Protein AF-A0A653BEW1-F1 (afdb_monomer_lite)

InterPro domains:
  IPR052632 MICOS complex subunit Mic19 [PTHR21588] (40-142)

Foldseek 3Di:
DDDDDPPDDDPPDDDDPDDDDDDDDDDDDDDPPPPPPDDDPVVVVVVVVVVVVVVVVVVVVVVVVVVVVVVVVVVVVVVVVVVVVVVVVVVCPPPPPCPPPFQPVLVVVLVVVCVVPVPCNVVCPVSVVVSVVRVVVVVVVVVVVVD

Organism: Callosobruchus maculatus (NCBI:txid64391)

Secondary structure (DSSP, 8-state):
------S------PPP------------PPP---------HHHHHHHHHHHHHHHHHHHHHHHHHHHHHHHHHHHHHHHHHHHHHHHHHHH---TTS--PPTTHHHHHHHHHHHHH-TT-GGGGHHHHHHHHHHHHHHHHHHHHTT-

Structure (mmCIF, N/CA/C/O backbone):
data_AF-A0A653BEW1-F1
#
_entry.id   AF-A0A653BEW1-F1
#
loop_
_atom_site.group_PDB
_atom_site.id
_atom_site.type_symbol
_atom_site.label_atom_id
_atom_site.label_alt_id
_atom_site.label_comp_id
_atom_site.label_asym_id
_atom_site.label_entity_id
_atom_site.label_seq_id
_atom_site.pdbx_PDB_ins_code
_atom_site.Cartn_x
_atom_site.Cartn_y
_atom_site.Cartn_z
_atom_site.occupancy
_atom_site.B_iso_or_equiv
_atom_site.auth_seq_id
_atom_site.auth_comp_id
_atom_site.auth_asym_id
_atom_site.auth_atom_id
_atom_site.pdbx_PDB_model_num
ATOM 1 N N . MET A 1 1 ? -21.196 6.918 -22.662 1.00 39.84 1 MET A N 1
ATOM 2 C CA . MET A 1 1 ? -21.031 7.969 -23.687 1.00 39.84 1 MET A CA 1
ATOM 3 C C . MET A 1 1 ? -19.608 7.897 -24.213 1.00 39.84 1 MET A C 1
ATOM 5 O O . MET A 1 1 ? -18.695 8.304 -23.511 1.00 39.84 1 MET A O 1
ATOM 9 N N . LEU A 1 2 ? -19.412 7.308 -25.396 1.00 44.72 2 LEU A N 1
ATOM 10 C CA . LEU A 1 2 ? -18.156 7.443 -26.135 1.00 44.72 2 LEU A CA 1
ATOM 11 C C . LEU A 1 2 ? -18.102 8.857 -26.726 1.00 44.72 2 LEU A C 1
ATOM 13 O O . LEU A 1 2 ? -19.115 9.326 -27.247 1.00 44.72 2 LEU A O 1
ATOM 17 N N . ASN A 1 3 ? -16.942 9.518 -26.703 1.00 43.06 3 ASN A N 1
ATOM 18 C CA . ASN A 1 3 ? -16.691 10.602 -27.647 1.00 43.06 3 ASN A CA 1
ATOM 19 C C . ASN A 1 3 ? -15.320 10.450 -28.310 1.00 43.06 3 ASN A C 1
ATOM 21 O O . ASN A 1 3 ? -14.263 10.484 -27.685 1.00 43.06 3 ASN A O 1
ATOM 25 N N . LEU A 1 4 ? -15.429 10.210 -29.609 1.00 49.62 4 LEU A N 1
ATOM 26 C CA . LEU A 1 4 ? -14.455 9.820 -30.604 1.00 49.62 4 LEU A CA 1
ATOM 27 C C . LEU A 1 4 ? -13.862 11.092 -31.224 1.00 49.62 4 LEU A C 1
ATOM 29 O O . LEU A 1 4 ? -14.416 11.615 -32.187 1.00 49.62 4 LEU A O 1
ATOM 33 N N . LYS A 1 5 ? -12.779 11.634 -30.655 1.00 53.28 5 LYS A N 1
ATOM 34 C CA . LYS A 1 5 ? -12.151 12.850 -31.213 1.00 53.28 5 LYS A CA 1
ATOM 35 C C . LYS A 1 5 ? -10.628 12.922 -31.156 1.00 53.28 5 LYS A C 1
ATOM 37 O O . LYS A 1 5 ? -10.074 13.988 -31.384 1.00 53.28 5 LYS A O 1
ATOM 42 N N . PHE A 1 6 ? -9.943 11.809 -30.910 1.00 44.16 6 PHE A N 1
ATOM 43 C CA . PHE A 1 6 ? -8.475 11.790 -30.883 1.00 44.16 6 PHE A CA 1
ATOM 44 C C . PHE A 1 6 ? -7.869 10.803 -31.884 1.00 44.16 6 PHE A C 1
ATOM 46 O O . PHE A 1 6 ? -6.867 10.150 -31.614 1.00 44.16 6 PHE A O 1
ATOM 53 N N . LEU A 1 7 ? -8.488 10.706 -33.062 1.00 48.41 7 LEU A N 1
ATOM 54 C CA . LEU A 1 7 ? -7.858 10.114 -34.235 1.00 48.41 7 LEU A CA 1
ATOM 55 C C . LEU A 1 7 ? -7.555 11.238 -35.235 1.00 48.41 7 LEU A C 1
ATOM 57 O O . LEU A 1 7 ? -8.455 12.001 -35.573 1.00 48.41 7 LEU A O 1
ATOM 61 N N . LEU A 1 8 ? -6.305 11.271 -35.713 1.00 46.50 8 LEU A N 1
ATOM 62 C CA . LEU A 1 8 ? -5.802 12.006 -36.885 1.00 46.50 8 LEU A CA 1
ATOM 63 C C . LEU A 1 8 ? -5.611 13.527 -36.768 1.00 46.50 8 LEU A C 1
ATOM 65 O O . LEU A 1 8 ? -6.387 14.262 -37.359 1.00 46.50 8 LEU A O 1
ATOM 69 N N . ILE A 1 9 ? -4.495 13.992 -36.185 1.00 47.25 9 ILE A N 1
ATOM 70 C CA . ILE A 1 9 ? -3.748 15.150 -36.731 1.00 47.25 9 ILE A CA 1
ATOM 71 C C . ILE A 1 9 ? -2.246 14.997 -36.421 1.00 47.25 9 ILE A C 1
ATOM 73 O O . ILE A 1 9 ? -1.756 15.507 -35.422 1.00 47.25 9 ILE A O 1
ATOM 77 N N . LEU A 1 10 ? -1.502 14.335 -37.307 1.00 41.53 10 LEU A N 1
ATOM 78 C CA . LEU A 1 10 ? -0.106 14.690 -37.601 1.00 41.53 10 LEU A CA 1
ATOM 79 C C . LEU A 1 10 ? 0.093 14.574 -39.116 1.00 41.53 10 LEU A C 1
ATOM 81 O O . LEU A 1 10 ? 0.848 13.745 -39.612 1.00 41.53 10 LEU A O 1
ATOM 85 N N . VAL A 1 11 ? -0.628 15.408 -39.869 1.00 44.38 11 VAL A N 1
ATOM 86 C CA . VAL A 1 11 ? -0.151 15.807 -41.194 1.00 44.38 11 VAL A CA 1
ATOM 87 C C . VAL A 1 11 ? 0.845 16.927 -40.932 1.00 44.38 11 VAL A C 1
ATOM 89 O O . VAL A 1 11 ? 0.461 18.038 -40.565 1.00 44.38 11 VAL A O 1
ATOM 92 N N . VAL A 1 12 ? 2.131 16.605 -41.047 1.00 44.44 12 VAL A N 1
ATOM 93 C CA . VAL A 1 12 ? 3.208 17.591 -41.094 1.00 44.44 12 VAL A CA 1
ATOM 94 C C . VAL A 1 12 ? 2.920 18.500 -42.289 1.00 44.44 12 VAL A C 1
ATOM 96 O O . VAL A 1 12 ? 3.075 18.103 -43.440 1.00 44.44 12 VAL A O 1
ATOM 99 N N . ARG A 1 13 ? 2.439 19.714 -42.012 1.00 42.72 13 ARG A N 1
ATOM 100 C CA . ARG A 1 13 ? 2.439 20.817 -42.973 1.00 42.72 13 ARG A CA 1
ATOM 101 C C . ARG A 1 13 ? 3.895 21.199 -43.213 1.00 42.72 13 ARG A C 1
ATOM 103 O O . ARG A 1 13 ? 4.517 21.792 -42.337 1.00 42.72 13 ARG A O 1
ATOM 110 N N . ASN A 1 14 ? 4.424 20.855 -44.380 1.00 39.44 14 ASN A N 1
ATOM 111 C CA . ASN A 1 14 ? 5.621 21.494 -44.911 1.00 39.44 14 ASN A CA 1
ATOM 112 C C . ASN A 1 14 ? 5.161 22.781 -45.623 1.00 39.44 14 ASN A C 1
ATOM 114 O O . ASN A 1 14 ? 4.208 22.702 -46.399 1.00 39.44 14 ASN A O 1
ATOM 118 N N . PRO A 1 15 ? 5.723 23.964 -45.331 1.00 41.44 15 PRO A N 1
ATOM 119 C CA . PRO A 1 15 ? 5.344 25.182 -46.033 1.00 41.44 15 PRO A CA 1
ATOM 120 C C . PRO A 1 15 ? 5.981 25.200 -47.428 1.00 41.44 15 PRO A C 1
ATOM 122 O O . PRO A 1 15 ? 7.204 25.160 -47.557 1.00 41.44 15 PRO A O 1
ATOM 125 N N . ASP A 1 16 ? 5.153 25.283 -48.467 1.00 40.22 16 ASP A N 1
ATOM 126 C CA . ASP A 1 16 ? 5.603 25.564 -49.831 1.00 40.22 16 ASP A CA 1
ATOM 127 C C . ASP A 1 16 ? 6.200 26.982 -49.917 1.00 40.22 16 ASP A C 1
ATOM 129 O O . ASP A 1 16 ? 5.573 27.933 -49.435 1.00 40.22 16 ASP A O 1
ATOM 133 N N . PRO A 1 17 ? 7.346 27.195 -50.586 1.00 39.16 17 PRO A N 1
ATOM 134 C CA . PRO A 1 17 ? 7.763 28.522 -50.999 1.00 39.16 17 PRO A CA 1
ATOM 135 C C . PRO A 1 17 ? 7.321 28.749 -52.451 1.00 39.16 17 PRO A C 1
ATOM 137 O O . PRO A 1 17 ? 8.073 28.489 -53.386 1.00 39.16 17 PRO A O 1
ATOM 140 N N . TYR A 1 18 ? 6.102 29.252 -52.661 1.00 31.92 18 TYR A N 1
ATOM 141 C CA . TYR A 1 18 ? 5.714 29.823 -53.955 1.00 31.92 18 TYR A CA 1
ATOM 142 C C . TYR A 1 18 ? 5.661 31.347 -53.836 1.00 31.92 18 TYR A C 1
ATOM 144 O O . TYR A 1 18 ? 4.691 31.914 -53.338 1.00 31.92 18 TYR A O 1
ATOM 152 N N . SER A 1 19 ? 6.733 32.009 -54.274 1.00 34.75 19 SER A N 1
ATOM 153 C CA . SER A 1 19 ? 6.734 33.447 -54.539 1.00 34.75 19 SER A CA 1
ATOM 154 C C . SER A 1 19 ? 6.550 33.650 -56.038 1.00 34.75 19 SER A C 1
ATOM 156 O O . SER A 1 19 ? 7.410 33.294 -56.841 1.00 34.75 19 SER A O 1
ATOM 158 N N . SER A 1 20 ? 5.397 34.192 -56.412 1.00 39.44 20 SER A N 1
ATOM 159 C CA . SER A 1 20 ? 5.062 34.611 -57.767 1.00 39.44 20 SER A CA 1
ATOM 160 C C . SER A 1 20 ? 5.652 35.991 -58.061 1.00 39.44 20 SER A C 1
ATOM 162 O O . SER A 1 20 ? 5.274 36.969 -57.414 1.00 39.44 20 SER A O 1
ATOM 164 N N . GLN A 1 21 ? 6.503 36.097 -59.081 1.00 38.56 21 GLN A N 1
ATOM 165 C CA . GLN A 1 21 ? 6.839 37.370 -59.722 1.00 38.56 21 GLN A CA 1
ATOM 166 C C . GLN A 1 21 ? 6.676 37.236 -61.240 1.00 38.56 21 GLN A C 1
ATOM 168 O O . GLN A 1 21 ? 7.177 36.299 -61.858 1.00 38.56 21 GLN A O 1
ATOM 173 N N . HIS A 1 22 ? 5.913 38.161 -61.821 1.00 36.81 22 HIS A N 1
ATOM 174 C CA . HIS A 1 22 ? 5.571 38.217 -63.238 1.00 36.81 22 HIS A CA 1
ATOM 175 C C . HIS A 1 22 ? 6.631 38.967 -64.072 1.00 36.81 22 HIS A C 1
ATOM 177 O O . HIS A 1 22 ? 7.025 40.076 -63.728 1.00 36.81 22 HIS A O 1
ATOM 183 N N . SER A 1 23 ? 6.957 38.352 -65.218 1.00 41.41 23 SER A N 1
ATOM 184 C CA . SER A 1 23 ? 7.243 38.897 -66.564 1.00 41.41 23 SER A CA 1
ATOM 185 C C . SER A 1 23 ? 8.385 39.896 -66.824 1.00 41.41 23 SER A C 1
ATOM 187 O O . SER A 1 23 ? 8.231 41.085 -66.565 1.00 41.41 23 SER A O 1
ATOM 189 N N . THR A 1 24 ? 9.365 39.442 -67.618 1.00 34.16 24 THR A N 1
ATOM 190 C CA . THR A 1 24 ? 9.802 40.056 -68.897 1.00 34.16 24 THR A CA 1
ATOM 191 C C . THR A 1 24 ? 10.261 38.948 -69.873 1.00 34.16 24 THR A C 1
ATOM 193 O O . THR A 1 24 ? 10.621 37.863 -69.412 1.00 34.16 24 THR A O 1
ATOM 196 N N . PRO A 1 25 ? 10.191 39.143 -71.209 1.00 55.56 25 PRO A N 1
ATOM 197 C CA . PRO A 1 25 ? 10.444 38.085 -72.184 1.00 55.56 25 PRO A CA 1
ATOM 198 C C . PRO A 1 25 ? 11.884 38.147 -72.702 1.00 55.56 25 PRO A C 1
ATOM 200 O O . PRO A 1 25 ? 12.245 39.110 -73.375 1.00 55.56 25 PRO A O 1
ATOM 203 N N . GLU A 1 26 ? 12.696 37.115 -72.464 1.00 41.84 26 GLU A N 1
ATOM 204 C CA . GLU A 1 26 ? 13.998 37.024 -73.127 1.00 41.84 26 GLU A CA 1
ATOM 205 C C . GLU A 1 26 ? 14.410 35.576 -73.428 1.00 41.84 26 GLU A C 1
ATOM 207 O O . GLU A 1 26 ? 14.576 34.747 -72.541 1.00 41.84 26 GLU A O 1
ATOM 212 N N . MET A 1 27 ? 14.480 35.315 -74.738 1.00 43.31 27 MET A N 1
ATOM 213 C CA . MET A 1 27 ? 15.212 34.289 -75.490 1.00 43.31 27 MET A CA 1
ATOM 214 C C . MET A 1 27 ? 15.403 32.897 -74.859 1.00 43.31 27 MET A C 1
ATOM 216 O O . MET A 1 27 ? 16.164 32.688 -73.921 1.00 43.31 27 MET A O 1
ATOM 220 N N . VAL A 1 28 ? 14.768 31.904 -75.490 1.00 53.00 28 VAL A N 1
ATOM 221 C CA . VAL A 1 28 ? 14.846 30.476 -75.153 1.00 53.00 28 VAL A CA 1
ATOM 222 C C . VAL A 1 28 ? 16.280 29.958 -75.327 1.00 53.00 28 VAL A C 1
ATOM 224 O O . VAL A 1 28 ? 16.684 29.566 -76.421 1.00 53.00 28 VAL A O 1
ATOM 227 N N . ALA A 1 29 ? 17.050 29.928 -74.241 1.00 63.06 29 ALA A N 1
ATOM 228 C CA . ALA A 1 29 ? 18.221 29.069 -74.140 1.00 63.06 29 ALA A CA 1
ATOM 229 C C . ALA A 1 29 ? 17.736 27.619 -73.985 1.00 63.06 29 ALA A C 1
ATOM 231 O O . ALA A 1 29 ? 16.892 27.328 -73.134 1.00 63.06 29 ALA A O 1
ATOM 232 N N . ALA A 1 30 ? 18.233 26.711 -74.829 1.00 63.47 30 ALA A N 1
ATOM 233 C CA . ALA A 1 30 ? 17.919 25.289 -74.725 1.00 63.47 30 ALA A CA 1
ATOM 234 C C . ALA A 1 30 ? 18.265 24.778 -73.310 1.00 63.47 30 ALA A C 1
ATOM 236 O O . ALA A 1 30 ? 19.322 25.142 -72.785 1.00 63.47 30 ALA A O 1
ATOM 237 N N . PRO A 1 31 ? 17.406 23.958 -72.675 1.00 60.69 31 PRO A N 1
ATOM 238 C CA . PRO A 1 31 ? 17.679 23.470 -71.334 1.00 60.69 31 PRO A CA 1
ATOM 239 C C . PRO A 1 31 ? 18.950 22.620 -71.356 1.00 60.69 31 PRO A C 1
ATOM 241 O O . PRO A 1 31 ? 19.026 21.598 -72.040 1.00 60.69 31 PRO A O 1
ATOM 244 N N . PHE A 1 32 ? 19.957 23.044 -70.594 1.00 62.16 32 PHE A N 1
ATOM 245 C CA . PHE A 1 32 ? 21.082 22.190 -70.250 1.00 62.16 32 PHE A CA 1
ATOM 246 C C . PHE A 1 32 ? 20.539 21.052 -69.385 1.00 62.16 32 PHE A C 1
ATOM 248 O O . PHE A 1 32 ? 20.256 21.236 -68.202 1.00 62.16 32 PHE A O 1
ATOM 255 N N . PHE A 1 33 ? 20.362 19.875 -69.983 1.00 61.69 33 PHE A N 1
ATOM 256 C CA . PHE A 1 33 ? 20.099 18.654 -69.235 1.00 61.69 33 PHE A CA 1
ATOM 257 C C . PHE A 1 33 ? 21.358 18.316 -68.432 1.00 61.69 33 PHE A C 1
ATOM 259 O O . PHE A 1 33 ? 22.293 17.702 -68.945 1.00 61.69 33 PHE A O 1
ATOM 266 N N . LEU A 1 34 ? 21.400 18.741 -67.170 1.00 59.12 34 LEU A N 1
ATOM 267 C CA . LEU A 1 34 ? 22.286 18.145 -66.178 1.00 59.12 34 LEU A CA 1
ATOM 268 C C . LEU A 1 34 ? 21.886 16.671 -66.074 1.00 59.12 34 LEU A C 1
ATOM 270 O O . LEU A 1 34 ? 20.838 16.343 -65.524 1.00 59.12 34 LEU A O 1
ATOM 274 N N . HIS A 1 35 ? 22.680 15.789 -66.681 1.00 63.38 35 HIS A N 1
ATOM 275 C CA . HIS A 1 35 ? 22.504 14.352 -66.530 1.00 63.38 35 HIS A CA 1
ATOM 276 C C . HIS A 1 35 ? 22.840 14.000 -65.082 1.00 63.38 35 HIS A C 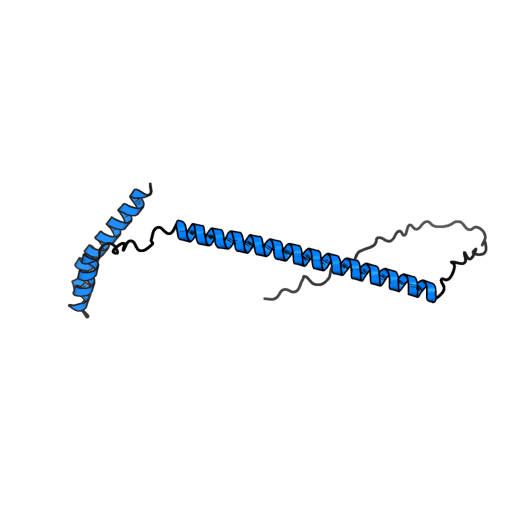1
ATOM 278 O O . HIS A 1 35 ? 24.010 13.910 -64.710 1.00 63.38 35 HIS A O 1
ATOM 284 N N . GLU A 1 36 ? 21.810 13.863 -64.251 1.00 66.69 36 GLU A N 1
ATOM 285 C CA . GLU A 1 36 ? 21.968 13.272 -62.933 1.00 66.69 36 GLU A CA 1
ATOM 286 C C . GLU A 1 36 ? 22.447 11.828 -63.142 1.00 66.69 36 GLU A C 1
ATOM 288 O O . GLU A 1 36 ? 21.799 11.077 -63.880 1.00 66.69 36 GLU A O 1
ATOM 293 N N . PRO A 1 37 ? 23.608 11.435 -62.591 1.00 68.44 37 PRO A N 1
ATOM 294 C CA . PRO A 1 37 ? 24.134 10.103 -62.824 1.00 68.44 37 PRO A CA 1
ATOM 295 C C . PRO A 1 37 ? 23.141 9.074 -62.277 1.00 68.44 37 PRO A C 1
ATOM 297 O O . PRO A 1 37 ? 22.913 8.989 -61.071 1.00 68.44 37 PRO A O 1
ATOM 300 N N . SER A 1 38 ? 22.546 8.278 -63.167 1.00 71.88 38 SER A N 1
ATOM 301 C CA . SER A 1 38 ? 21.634 7.212 -62.767 1.00 71.88 38 SER A CA 1
ATOM 302 C C . SER A 1 38 ? 22.434 6.127 -62.052 1.00 71.88 38 SER A C 1
ATOM 304 O O . SER A 1 38 ? 23.239 5.429 -62.676 1.00 71.88 38 SER A O 1
ATOM 306 N N . LEU A 1 39 ? 22.235 5.989 -60.741 1.00 75.62 39 LEU A N 1
ATOM 307 C CA . LEU A 1 39 ? 22.844 4.907 -59.975 1.00 75.62 39 LEU A CA 1
ATOM 308 C C . LEU A 1 39 ? 22.480 3.555 -60.588 1.00 75.62 39 LEU A C 1
ATOM 310 O O . LEU A 1 39 ? 21.344 3.317 -61.008 1.00 75.62 39 LEU A O 1
ATOM 314 N N . THR A 1 40 ? 23.442 2.636 -60.597 1.00 85.81 40 THR A N 1
ATOM 315 C CA . THR A 1 40 ? 23.156 1.259 -60.997 1.00 85.81 40 THR A CA 1
ATOM 316 C C . THR A 1 40 ? 22.201 0.625 -59.985 1.00 85.81 40 THR A C 1
ATOM 318 O O . THR A 1 40 ? 22.277 0.876 -58.779 1.00 85.81 40 THR A O 1
ATOM 321 N N . THR A 1 41 ? 21.315 -0.262 -60.443 1.00 85.44 41 THR A N 1
ATOM 322 C CA . THR A 1 41 ? 20.369 -0.967 -59.560 1.00 85.44 41 THR A CA 1
ATOM 323 C C . THR A 1 41 ? 21.079 -1.722 -58.426 1.00 85.44 41 THR A C 1
ATOM 325 O O . THR A 1 41 ? 20.518 -1.897 -57.347 1.00 85.44 41 THR A O 1
ATOM 328 N N . LEU A 1 42 ? 22.322 -2.166 -58.645 1.00 87.94 42 LEU A N 1
ATOM 329 C CA . LEU A 1 42 ? 23.140 -2.831 -57.632 1.00 87.94 42 LEU A CA 1
ATOM 330 C C . LEU A 1 42 ? 23.579 -1.867 -56.519 1.00 87.94 42 LEU A C 1
ATOM 332 O O . LEU A 1 42 ? 23.453 -2.217 -55.348 1.00 87.94 42 LEU A O 1
ATOM 336 N N . GLN A 1 43 ? 24.025 -0.656 -56.862 1.00 88.88 43 GLN A N 1
ATOM 337 C CA . GLN A 1 43 ? 24.401 0.368 -55.877 1.00 88.88 43 GLN A CA 1
ATOM 338 C C . GLN A 1 43 ? 23.207 0.778 -55.013 1.00 88.88 43 GLN A C 1
ATOM 340 O O . GLN A 1 43 ? 23.332 0.868 -53.794 1.00 88.88 43 GLN A O 1
ATOM 345 N N . LEU A 1 44 ? 22.029 0.942 -55.625 1.00 89.25 44 LEU A N 1
ATOM 346 C CA . LEU A 1 44 ? 20.804 1.245 -54.886 1.00 89.25 44 LEU A CA 1
ATOM 347 C C . LEU A 1 44 ? 20.446 0.126 -53.897 1.00 89.25 44 LEU A C 1
ATOM 349 O O . LEU A 1 44 ? 20.106 0.398 -52.748 1.00 89.25 44 LEU A O 1
ATOM 353 N N . ARG A 1 45 ? 20.570 -1.141 -54.315 1.00 89.88 45 ARG A N 1
ATOM 354 C CA . ARG A 1 45 ? 20.341 -2.292 -53.428 1.00 89.88 45 ARG A CA 1
ATOM 355 C C . ARG A 1 45 ? 21.327 -2.325 -52.264 1.00 89.88 45 ARG A C 1
ATOM 357 O O . ARG A 1 45 ? 20.907 -2.565 -51.139 1.00 89.88 45 ARG A O 1
ATOM 364 N N . GLN A 1 46 ? 22.609 -2.074 -52.517 1.00 93.56 46 GLN A N 1
ATOM 365 C CA . GLN A 1 46 ? 23.627 -2.039 -51.464 1.00 93.56 46 GLN A CA 1
ATOM 366 C C . GLN A 1 46 ? 23.356 -0.924 -50.450 1.00 93.56 46 GLN A C 1
ATOM 368 O O . GLN A 1 46 ? 23.393 -1.182 -49.249 1.00 93.56 46 GLN A O 1
ATOM 373 N N . ALA A 1 47 ? 23.018 0.279 -50.924 1.00 91.50 47 ALA A N 1
ATOM 374 C CA . ALA A 1 47 ? 22.647 1.396 -50.059 1.00 91.50 47 ALA A CA 1
ATOM 375 C C . ALA A 1 47 ? 21.407 1.067 -49.213 1.00 91.50 47 ALA A C 1
ATOM 377 O O . ALA A 1 47 ? 21.404 1.284 -48.006 1.00 91.50 47 ALA A O 1
ATOM 378 N N . HIS A 1 48 ? 20.386 0.459 -49.822 1.00 94.94 48 HIS A N 1
ATOM 379 C CA . HIS A 1 48 ? 19.170 0.066 -49.114 1.00 94.94 48 HIS A CA 1
ATOM 380 C C . HIS A 1 48 ? 19.434 -0.983 -48.025 1.00 94.94 48 HIS A C 1
ATOM 382 O O . HIS A 1 48 ? 18.938 -0.853 -46.911 1.00 94.94 48 HIS A O 1
ATOM 388 N N . VAL A 1 49 ? 20.242 -2.009 -48.315 1.00 96.06 49 VAL A N 1
ATOM 389 C CA . VAL A 1 49 ? 20.616 -3.030 -47.321 1.00 96.06 49 VAL A CA 1
ATOM 390 C C . VAL A 1 49 ? 21.409 -2.415 -46.165 1.00 96.06 49 VAL A C 1
ATOM 392 O O . VAL A 1 49 ? 21.181 -2.783 -45.015 1.00 96.06 49 VAL A O 1
ATOM 395 N N . ALA A 1 50 ? 22.308 -1.466 -46.443 1.00 96.25 50 ALA A N 1
ATOM 396 C CA . ALA A 1 50 ? 23.069 -0.777 -45.404 1.00 96.25 50 ALA A CA 1
ATOM 397 C C . ALA A 1 50 ? 22.167 0.066 -44.484 1.00 96.25 50 ALA A C 1
ATOM 399 O O . ALA A 1 50 ? 22.319 0.009 -43.264 1.00 96.25 50 ALA A O 1
ATOM 400 N N . GLU A 1 51 ? 21.202 0.795 -45.051 1.00 96.12 51 GLU A N 1
ATOM 401 C CA . GLU A 1 51 ? 20.236 1.584 -44.275 1.00 96.12 51 GLU A CA 1
ATOM 402 C C . GLU A 1 51 ? 19.292 0.704 -43.447 1.00 96.12 51 GLU A C 1
ATOM 404 O O . GLU A 1 51 ? 19.036 1.009 -42.282 1.00 96.12 51 GLU A O 1
ATOM 409 N N . LEU A 1 52 ? 18.820 -0.422 -43.998 1.00 97.56 52 LEU A N 1
ATOM 410 C CA . LEU A 1 52 ? 18.025 -1.387 -43.233 1.00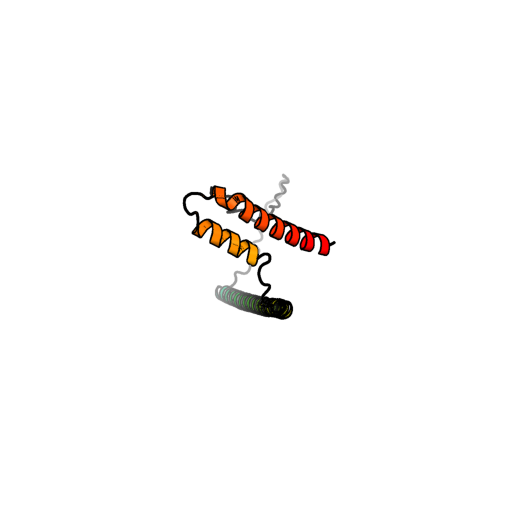 97.56 52 LEU A CA 1
ATOM 411 C C . LEU A 1 52 ? 18.810 -1.925 -42.036 1.00 97.56 52 LEU A C 1
ATOM 413 O O . LEU A 1 52 ? 18.318 -1.866 -40.915 1.00 97.56 52 LEU A O 1
ATOM 417 N N . LYS A 1 53 ? 20.058 -2.351 -42.255 1.00 97.69 53 LYS A N 1
ATOM 418 C CA . LYS A 1 53 ? 20.908 -2.875 -41.182 1.00 97.69 53 LYS A CA 1
ATOM 419 C C . LYS A 1 53 ? 21.131 -1.844 -40.071 1.00 97.69 53 LYS A C 1
ATOM 421 O O . LYS A 1 53 ? 21.048 -2.172 -38.894 1.00 97.69 53 LYS A O 1
ATOM 426 N N . LYS A 1 54 ? 21.380 -0.588 -40.442 1.00 97.50 54 LYS A N 1
ATOM 427 C CA . LYS A 1 54 ? 21.544 0.513 -39.486 1.00 97.50 54 LYS A CA 1
ATOM 428 C C . LYS A 1 54 ? 20.269 0.767 -38.677 1.00 97.50 54 LYS A C 1
ATOM 430 O O . LYS A 1 54 ? 20.354 1.060 -37.486 1.00 97.50 54 LYS A O 1
ATOM 435 N N . ASN A 1 55 ? 19.102 0.674 -39.312 1.00 97.88 55 ASN A N 1
ATOM 436 C CA . ASN A 1 55 ? 17.825 0.791 -38.614 1.00 97.88 55 ASN A CA 1
ATOM 437 C C . ASN A 1 55 ? 17.610 -0.369 -37.643 1.00 97.88 55 ASN A C 1
ATOM 439 O O . ASN A 1 55 ? 17.211 -0.115 -36.509 1.00 97.88 55 ASN A O 1
ATOM 443 N N . ASP A 1 56 ? 17.897 -1.602 -38.058 1.00 97.94 56 ASP A N 1
ATOM 444 C CA . ASP A 1 56 ? 17.771 -2.779 -37.197 1.00 97.94 56 ASP A CA 1
ATOM 445 C C . ASP A 1 56 ? 18.653 -2.623 -35.948 1.00 97.94 56 ASP A C 1
ATOM 447 O O . ASP A 1 56 ? 18.145 -2.665 -34.829 1.00 97.94 56 ASP A O 1
ATOM 451 N N . GLU A 1 57 ? 19.936 -2.288 -36.126 1.00 98.12 57 GLU A N 1
ATOM 452 C CA . GLU A 1 57 ? 20.877 -2.030 -35.024 1.00 98.12 57 GLU A CA 1
ATOM 453 C C . GLU A 1 57 ? 20.397 -0.888 -34.104 1.00 98.12 57 GLU A C 1
ATOM 455 O O . GLU A 1 57 ? 20.476 -0.983 -32.876 1.00 98.12 57 GLU A O 1
ATOM 460 N N . TYR A 1 58 ? 19.860 0.195 -34.679 1.00 97.81 58 TYR A N 1
ATOM 461 C CA . TYR A 1 58 ? 19.320 1.322 -33.915 1.00 97.81 58 TYR A CA 1
ATOM 462 C C . TYR A 1 58 ? 18.126 0.916 -33.043 1.00 97.81 58 TYR A C 1
ATOM 464 O O . TYR A 1 58 ? 18.041 1.313 -31.875 1.00 97.81 58 TYR A O 1
ATOM 472 N N . TRP A 1 59 ? 17.182 0.156 -33.602 1.00 98.12 59 TRP A N 1
ATOM 473 C CA . TRP A 1 59 ? 15.975 -0.248 -32.888 1.00 98.12 59 TRP A CA 1
ATOM 474 C C . TRP A 1 59 ? 16.254 -1.332 -31.851 1.00 98.12 59 TRP A C 1
ATOM 476 O O . TRP A 1 59 ? 15.684 -1.259 -30.762 1.00 98.12 59 TRP A O 1
ATOM 486 N N . GLU A 1 60 ? 17.160 -2.269 -32.131 1.00 98.38 60 GLU A N 1
ATOM 487 C CA . GLU A 1 60 ? 17.613 -3.270 -31.161 1.00 98.38 60 GLU A CA 1
ATOM 488 C C . GLU A 1 60 ? 18.234 -2.612 -29.925 1.00 98.38 60 GLU A C 1
ATOM 490 O O . GLU A 1 60 ? 17.812 -2.879 -28.797 1.00 98.38 60 GLU A O 1
ATOM 495 N N . GLU A 1 61 ? 19.175 -1.684 -30.119 1.00 98.31 61 GLU A N 1
ATOM 496 C CA . GLU A 1 61 ? 19.807 -0.968 -29.007 1.00 98.31 61 GLU A CA 1
ATOM 497 C C . GLU A 1 61 ? 18.779 -0.140 -28.225 1.00 98.31 61 GLU A C 1
ATOM 499 O O . GLU A 1 61 ? 18.785 -0.103 -26.992 1.00 98.31 61 GLU A O 1
ATOM 504 N N . ARG A 1 62 ? 17.833 0.496 -28.923 1.00 98.12 62 ARG A N 1
ATOM 505 C CA . ARG A 1 62 ? 16.777 1.278 -28.275 1.00 98.12 62 ARG A CA 1
ATOM 506 C C . ARG A 1 62 ? 15.849 0.410 -27.425 1.00 98.12 62 ARG A C 1
ATOM 508 O O . ARG A 1 62 ? 15.481 0.833 -26.327 1.00 98.12 62 ARG A O 1
ATOM 515 N N . LEU A 1 63 ? 15.456 -0.762 -27.924 1.00 98.44 63 LEU A N 1
ATOM 516 C CA . LEU A 1 63 ? 14.622 -1.713 -27.189 1.00 98.44 63 LEU A CA 1
ATOM 517 C C . LEU A 1 63 ? 15.353 -2.221 -25.951 1.00 98.44 63 LEU A C 1
ATOM 519 O O . LEU A 1 63 ? 14.806 -2.143 -24.854 1.00 98.44 63 LEU A O 1
ATOM 523 N N . LYS A 1 64 ? 16.620 -2.608 -26.100 1.00 98.38 64 LYS A N 1
ATOM 524 C CA . LYS A 1 64 ? 17.459 -3.040 -24.982 1.00 98.38 64 LYS A CA 1
ATOM 525 C C . LYS A 1 64 ? 17.574 -1.967 -23.897 1.00 98.38 64 LYS A C 1
ATOM 527 O O . LYS A 1 64 ? 17.332 -2.234 -22.724 1.00 98.38 64 LYS A O 1
ATOM 532 N N . GLN A 1 65 ? 17.850 -0.719 -24.278 1.00 98.12 65 GLN A N 1
ATOM 533 C CA . GLN A 1 65 ? 17.902 0.393 -23.324 1.00 98.12 65 GLN A CA 1
ATOM 534 C C . GLN A 1 65 ? 16.563 0.642 -22.622 1.00 98.12 65 GLN A C 1
ATOM 536 O O . GLN A 1 65 ? 16.541 1.094 -21.474 1.00 98.12 65 GLN A O 1
ATOM 541 N N . LEU A 1 66 ? 15.443 0.422 -23.313 1.00 98.38 66 LEU A N 1
ATOM 542 C CA . LEU A 1 66 ? 14.113 0.568 -22.733 1.00 98.38 66 LEU A CA 1
ATOM 543 C C . LEU A 1 66 ? 13.842 -0.537 -21.707 1.00 98.38 66 LEU A C 1
ATOM 545 O O . LEU A 1 66 ? 13.382 -0.233 -20.605 1.00 98.38 66 LEU A O 1
ATOM 549 N N . GLU A 1 67 ? 14.168 -1.782 -22.046 1.00 98.25 67 GLU A N 1
ATOM 550 C CA . GLU A 1 67 ? 14.058 -2.939 -21.158 1.00 98.25 67 GLU A CA 1
ATOM 551 C C . GLU A 1 67 ? 14.923 -2.768 -19.906 1.00 98.25 67 GLU A C 1
ATOM 553 O O . GLU A 1 67 ? 14.419 -2.911 -18.792 1.00 98.25 67 GLU A O 1
ATOM 558 N N . ASP A 1 68 ? 16.183 -2.353 -20.064 1.00 98.31 68 ASP A N 1
ATOM 559 C CA . ASP A 1 68 ? 17.105 -2.113 -18.949 1.00 98.31 68 ASP A CA 1
ATOM 560 C C . ASP A 1 68 ? 16.590 -1.017 -18.003 1.00 98.31 68 ASP A C 1
ATOM 562 O O . ASP A 1 68 ? 16.638 -1.154 -16.775 1.00 98.31 68 ASP A O 1
ATOM 566 N N . LYS A 1 69 ? 16.043 0.074 -18.556 1.00 98.00 69 LYS A N 1
ATOM 567 C CA . LYS A 1 69 ? 15.424 1.148 -17.759 1.00 98.00 69 LYS A CA 1
ATOM 568 C C . LYS A 1 69 ? 14.195 0.655 -17.007 1.00 98.00 69 LYS A C 1
ATOM 570 O O . LYS A 1 69 ? 14.039 0.981 -15.831 1.00 98.00 69 LYS A O 1
ATOM 575 N N . HIS A 1 70 ? 13.339 -0.124 -17.666 1.00 98.31 70 HIS A N 1
ATOM 576 C CA . HIS A 1 70 ? 12.156 -0.701 -17.037 1.00 98.31 70 HIS A CA 1
ATOM 577 C C . HIS A 1 70 ? 12.528 -1.662 -15.913 1.00 98.31 70 HIS A C 1
ATOM 579 O O . HIS A 1 70 ? 11.959 -1.576 -14.827 1.00 98.31 70 HIS A O 1
ATOM 585 N N . LYS A 1 71 ? 13.519 -2.525 -16.144 1.00 98.25 71 LYS A N 1
ATOM 586 C CA . LYS A 1 71 ? 14.027 -3.454 -15.139 1.00 98.25 71 LYS A CA 1
ATOM 587 C C . LYS A 1 71 ? 14.547 -2.707 -13.913 1.00 98.25 71 LYS A C 1
ATOM 589 O O . LYS A 1 71 ? 14.110 -2.988 -12.803 1.00 98.25 71 LYS A O 1
ATOM 594 N N . LYS A 1 72 ? 15.378 -1.681 -14.116 1.00 97.94 72 LYS A N 1
ATOM 595 C CA . LYS A 1 72 ? 15.896 -0.845 -13.025 1.00 97.94 72 LYS A CA 1
ATOM 596 C C . LYS A 1 72 ? 14.785 -0.137 -12.244 1.00 97.94 72 LYS A C 1
ATOM 598 O O . LYS A 1 72 ? 14.853 -0.046 -11.022 1.00 97.94 72 LYS A O 1
ATOM 603 N N . MET A 1 73 ? 13.767 0.382 -12.931 1.00 97.50 73 MET A N 1
ATOM 604 C CA . MET A 1 73 ? 12.628 1.028 -12.275 1.00 97.50 73 MET A CA 1
ATOM 605 C C . MET A 1 73 ? 11.826 0.032 -11.432 1.00 97.50 73 MET A C 1
ATOM 607 O O . MET A 1 73 ? 11.470 0.350 -10.299 1.00 97.50 73 MET A O 1
ATOM 611 N N . ASN A 1 74 ? 11.573 -1.165 -11.964 1.00 97.44 74 ASN A N 1
ATOM 612 C CA . ASN A 1 74 ? 10.866 -2.215 -11.239 1.00 97.44 74 ASN A CA 1
ATOM 613 C C . ASN A 1 74 ? 11.648 -2.659 -9.999 1.00 97.44 74 ASN A C 1
ATOM 615 O O . ASN A 1 74 ? 11.060 -2.740 -8.928 1.00 97.44 74 ASN A O 1
ATOM 619 N N . GLU A 1 75 ? 12.965 -2.846 -10.109 1.00 98.12 75 GLU A N 1
ATOM 620 C CA . GLU A 1 75 ? 13.827 -3.186 -8.969 1.00 98.12 75 GLU A CA 1
ATOM 621 C C . GLU A 1 75 ? 13.751 -2.127 -7.855 1.00 98.12 75 GLU A C 1
ATOM 623 O O . GLU A 1 75 ? 13.593 -2.469 -6.684 1.00 98.12 75 GLU A O 1
ATOM 628 N N . ILE A 1 76 ? 13.811 -0.836 -8.203 1.00 97.50 76 ILE A N 1
ATOM 629 C CA . ILE A 1 76 ? 13.679 0.260 -7.225 1.00 97.50 76 ILE A CA 1
ATOM 630 C C . ILE A 1 76 ? 12.285 0.255 -6.589 1.00 97.50 76 ILE A C 1
ATOM 632 O O . ILE A 1 76 ? 12.153 0.417 -5.377 1.00 97.50 76 ILE A O 1
ATOM 636 N N . MET A 1 77 ? 11.239 0.064 -7.394 1.00 97.31 77 MET A N 1
ATOM 637 C CA . MET A 1 77 ? 9.864 0.012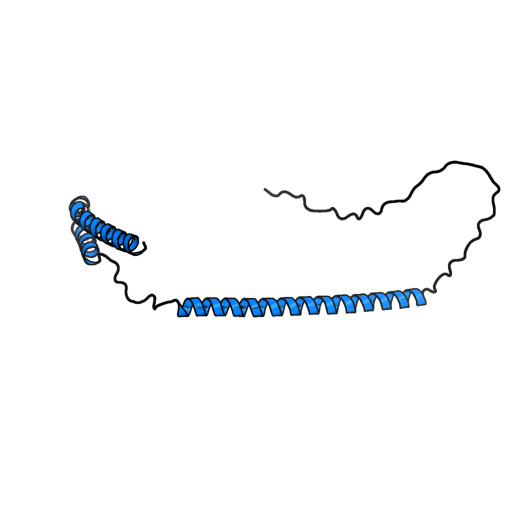 -6.904 1.00 97.31 77 MET A CA 1
ATOM 638 C C . MET A 1 77 ? 9.673 -1.146 -5.921 1.00 97.31 77 MET A C 1
ATOM 640 O O . MET A 1 77 ? 9.140 -0.940 -4.834 1.00 97.31 77 MET A O 1
ATOM 644 N N . GLU A 1 78 ? 10.146 -2.343 -6.260 1.00 97.25 78 GLU A N 1
ATOM 645 C CA . GLU A 1 78 ? 10.092 -3.510 -5.379 1.00 97.25 78 GLU A CA 1
ATOM 646 C C . GLU A 1 78 ? 10.835 -3.247 -4.062 1.00 97.25 78 GLU A C 1
ATOM 648 O O . GLU A 1 78 ? 10.276 -3.481 -2.991 1.00 97.25 78 GLU A O 1
ATOM 653 N N . GLN A 1 79 ? 12.033 -2.660 -4.111 1.00 97.19 79 GLN A N 1
ATOM 654 C CA . GLN A 1 79 ? 12.800 -2.306 -2.911 1.00 97.19 79 GLN A CA 1
ATOM 655 C C . GLN A 1 79 ? 12.066 -1.307 -2.008 1.00 97.19 79 GLN A C 1
ATOM 657 O O . GLN A 1 79 ? 11.953 -1.536 -0.804 1.00 97.19 79 GLN A O 1
ATOM 662 N N . GLU A 1 80 ? 11.532 -0.219 -2.566 1.00 95.75 80 GLU A N 1
ATOM 663 C CA . GLU A 1 80 ? 10.800 0.785 -1.783 1.00 95.75 80 GLU A CA 1
ATOM 664 C C . GLU A 1 80 ? 9.483 0.226 -1.230 1.00 95.75 80 GLU A C 1
ATOM 666 O O . GLU A 1 80 ? 9.107 0.524 -0.095 1.00 95.75 80 GLU A O 1
ATOM 671 N N . THR A 1 81 ? 8.792 -0.639 -1.980 1.00 96.00 81 THR A N 1
ATOM 672 C CA . THR A 1 81 ? 7.585 -1.310 -1.473 1.00 96.00 81 THR A CA 1
ATOM 673 C C . THR A 1 81 ? 7.908 -2.256 -0.322 1.00 96.00 81 THR A C 1
ATOM 675 O O . THR A 1 81 ? 7.219 -2.226 0.698 1.00 96.00 81 THR A O 1
ATOM 678 N N . GLN A 1 82 ? 8.981 -3.040 -0.434 1.00 94.56 82 GLN A N 1
ATOM 679 C CA . GLN A 1 82 ? 9.430 -3.940 0.620 1.00 94.56 82 GLN A CA 1
ATOM 680 C C . GLN A 1 82 ? 9.845 -3.158 1.871 1.00 94.56 82 GLN A C 1
ATOM 682 O O . GLN A 1 82 ? 9.402 -3.473 2.974 1.00 94.56 82 GLN A O 1
ATOM 687 N N . LYS A 1 83 ? 10.600 -2.071 1.701 1.00 94.75 83 LYS A N 1
ATOM 688 C CA . LYS A 1 83 ? 10.963 -1.162 2.791 1.00 94.75 83 LYS A CA 1
ATOM 689 C C . LYS A 1 83 ? 9.731 -0.550 3.459 1.00 94.75 83 LYS A C 1
ATOM 691 O O . LYS A 1 83 ? 9.658 -0.508 4.683 1.00 94.75 83 LYS A O 1
ATOM 696 N N . ALA A 1 84 ? 8.733 -0.119 2.688 1.00 90.38 84 ALA A N 1
ATOM 697 C CA . ALA A 1 84 ? 7.481 0.387 3.242 1.00 90.38 84 ALA A CA 1
ATOM 698 C C . ALA A 1 84 ? 6.732 -0.695 4.038 1.00 90.38 84 ALA A C 1
ATOM 700 O O . ALA A 1 84 ? 6.207 -0.413 5.116 1.00 90.38 84 ALA A O 1
ATOM 701 N N . ILE A 1 85 ? 6.710 -1.942 3.555 1.00 90.31 85 ILE A N 1
ATOM 702 C CA . ILE A 1 85 ? 6.141 -3.083 4.287 1.00 90.31 85 ILE A CA 1
ATOM 703 C C . ILE A 1 85 ? 6.895 -3.313 5.600 1.00 90.31 85 ILE A C 1
ATOM 705 O O . ILE A 1 85 ? 6.254 -3.497 6.634 1.00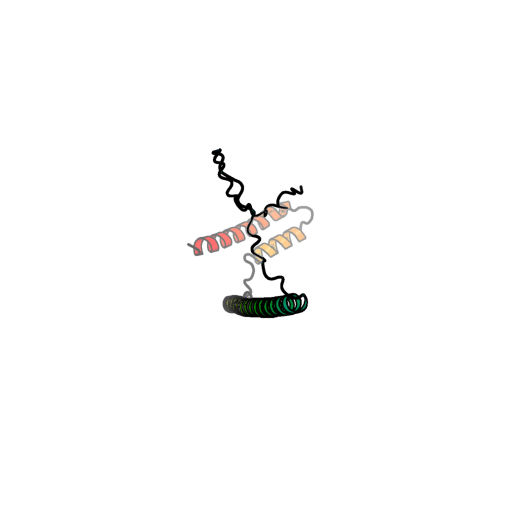 90.31 85 ILE A O 1
ATOM 709 N N . GLU A 1 86 ? 8.224 -3.271 5.586 1.00 89.25 86 GLU A N 1
ATOM 710 C CA . GLU A 1 86 ? 9.068 -3.432 6.775 1.00 89.25 86 GLU A CA 1
ATOM 711 C C . GLU A 1 86 ? 8.881 -2.296 7.776 1.00 89.25 86 GLU A C 1
ATOM 713 O O . GLU A 1 86 ? 8.732 -2.545 8.970 1.00 89.25 86 GLU A O 1
ATOM 718 N N . GLU A 1 87 ? 8.800 -1.050 7.313 1.00 85.81 87 GLU A N 1
ATOM 719 C CA . GLU A 1 87 ? 8.484 0.089 8.167 1.00 85.81 87 GLU A CA 1
ATOM 720 C C . GLU A 1 87 ? 7.098 -0.049 8.791 1.00 85.81 87 GLU A C 1
ATOM 722 O O . GLU A 1 87 ? 6.929 0.219 9.980 1.00 85.81 87 GLU A O 1
ATOM 727 N N . LEU A 1 88 ? 6.099 -0.487 8.023 1.00 82.69 88 LEU A N 1
ATOM 728 C CA . LEU A 1 88 ? 4.769 -0.773 8.550 1.00 82.69 88 LEU A CA 1
ATOM 729 C C . LEU A 1 88 ? 4.806 -1.944 9.534 1.00 82.69 88 LEU A C 1
ATOM 731 O O . LEU A 1 88 ? 4.122 -1.889 10.548 1.00 82.69 88 LEU A O 1
ATOM 735 N N . ALA A 1 89 ? 5.602 -2.981 9.282 1.00 76.12 89 ALA A N 1
ATOM 736 C CA . ALA A 1 89 ? 5.769 -4.118 10.181 1.00 76.12 89 ALA A CA 1
ATOM 737 C C . ALA A 1 89 ? 6.492 -3.735 11.484 1.00 76.12 89 ALA A C 1
ATOM 739 O O . ALA A 1 89 ? 6.080 -4.178 12.550 1.00 76.12 89 ALA A O 1
ATOM 740 N N . GLY A 1 90 ? 7.507 -2.871 11.427 1.00 66.31 90 GLY A N 1
ATOM 741 C CA . GLY A 1 90 ? 8.224 -2.357 12.597 1.00 66.31 90 GLY A CA 1
ATOM 742 C C . GLY A 1 90 ? 7.426 -1.311 13.383 1.00 66.31 90 GLY A C 1
ATOM 743 O O . GLY A 1 90 ? 7.504 -1.260 14.609 1.00 66.31 90 GLY A O 1
ATOM 744 N N . LYS A 1 91 ? 6.603 -0.503 12.698 1.00 61.09 91 LYS A N 1
ATOM 745 C CA . LYS A 1 91 ? 5.673 0.472 13.304 1.00 61.09 91 LYS A CA 1
ATOM 746 C C . LYS A 1 91 ? 4.355 -0.159 13.749 1.00 61.09 91 LYS A C 1
ATOM 748 O O . LYS A 1 91 ? 3.629 0.449 14.539 1.00 61.09 91 LYS A O 1
ATOM 753 N N . ARG A 1 92 ? 4.057 -1.398 13.335 1.00 53.88 92 ARG A N 1
ATOM 754 C CA . ARG A 1 92 ? 3.153 -2.282 14.074 1.00 53.88 92 ARG A CA 1
ATOM 755 C C . ARG A 1 92 ? 3.838 -2.600 15.405 1.00 53.88 92 ARG A C 1
ATOM 757 O O . ARG A 1 92 ? 4.322 -3.702 15.638 1.00 53.88 92 ARG A O 1
ATOM 764 N N . THR A 1 93 ? 3.758 -1.648 16.345 1.00 51.94 93 THR A N 1
ATOM 765 C CA . THR A 1 93 ? 3.496 -2.012 17.745 1.00 51.94 93 THR A CA 1
ATOM 766 C C . THR A 1 93 ? 2.530 -3.186 17.695 1.00 51.94 93 THR A C 1
ATOM 768 O O . THR A 1 93 ? 1.590 -3.098 16.903 1.00 51.94 93 THR A O 1
ATOM 771 N N . PRO A 1 94 ? 2.766 -4.302 18.401 1.00 52.69 94 PRO A N 1
ATOM 772 C CA . PRO A 1 94 ? 1.903 -5.463 18.278 1.00 52.69 94 PRO A CA 1
ATOM 773 C C . PRO A 1 94 ? 0.458 -4.986 18.420 1.00 52.69 94 PRO A C 1
ATOM 775 O O . PRO A 1 94 ? 0.030 -4.606 19.513 1.00 52.69 94 PRO A O 1
ATOM 778 N N . VAL A 1 95 ? -0.283 -4.966 17.302 1.00 51.66 95 VAL A N 1
ATOM 779 C CA . VAL A 1 95 ? -1.717 -4.633 17.211 1.00 51.66 95 VAL A CA 1
ATOM 780 C C . VAL A 1 95 ? -2.491 -5.847 17.734 1.00 51.66 95 VAL A C 1
ATOM 782 O O . VAL A 1 95 ? -3.350 -6.438 17.099 1.00 51.66 95 VAL A O 1
ATOM 785 N N . ALA A 1 96 ? -2.047 -6.290 18.900 1.00 49.78 96 ALA A N 1
ATOM 786 C CA . ALA A 1 96 ? -2.461 -7.437 19.667 1.00 49.78 96 ALA A CA 1
ATOM 787 C C . ALA A 1 96 ? -1.940 -7.312 21.111 1.00 49.78 96 ALA A C 1
ATOM 789 O O . ALA A 1 96 ? -1.980 -8.286 21.860 1.00 49.78 96 ALA A O 1
ATOM 790 N N . LYS A 1 97 ? -1.551 -6.113 21.595 1.00 52.19 97 LYS A N 1
ATOM 791 C CA . LYS A 1 97 ? -2.023 -5.792 22.947 1.00 52.19 97 LYS A CA 1
ATOM 792 C C . LYS A 1 97 ? -3.528 -5.960 22.830 1.00 52.19 97 LYS A C 1
ATOM 794 O O . LYS A 1 97 ? -4.143 -5.225 22.063 1.00 52.19 97 LYS A O 1
ATOM 799 N N . LYS A 1 98 ? -4.075 -7.005 23.455 1.00 54.81 98 LYS A N 1
ATOM 800 C CA . LYS A 1 98 ? -5.510 -7.205 23.638 1.00 54.81 98 LYS A CA 1
ATOM 801 C C . LYS A 1 98 ? -6.030 -5.926 24.289 1.00 54.81 98 LYS A C 1
ATOM 803 O O . LYS A 1 98 ? -6.064 -5.824 25.508 1.00 54.81 98 LYS A O 1
ATOM 808 N N . ILE A 1 99 ? -6.315 -4.906 23.485 1.00 63.72 99 ILE A N 1
ATOM 809 C CA . ILE A 1 99 ? -7.049 -3.737 23.922 1.00 63.72 99 ILE A CA 1
ATOM 810 C C . ILE A 1 99 ? -8.441 -4.302 24.037 1.00 63.72 99 ILE A C 1
ATOM 812 O O . ILE A 1 99 ? -9.169 -4.450 23.056 1.00 63.72 99 ILE A O 1
ATOM 816 N N . GLU A 1 100 ? -8.713 -4.784 25.240 1.00 72.06 100 GLU A N 1
ATOM 817 C CA . GLU A 1 100 ? -10.029 -5.212 25.625 1.00 72.06 100 GLU A CA 1
ATOM 818 C C . GLU A 1 100 ? -10.972 -4.063 25.253 1.00 72.06 100 GLU A C 1
ATOM 820 O O . GLU A 1 100 ? -10.697 -2.908 25.610 1.00 72.06 100 GLU A O 1
ATOM 825 N N . PRO A 1 101 ? -11.987 -4.323 24.412 1.00 79.56 101 PRO A N 1
ATOM 826 C CA . PRO A 1 101 ? -12.817 -3.251 23.899 1.00 79.56 101 PRO A CA 1
ATOM 827 C C . PRO A 1 101 ? -13.430 -2.511 25.093 1.00 79.56 101 PRO A C 1
ATOM 829 O O . PRO A 1 101 ? -13.861 -3.149 26.055 1.00 79.56 101 PRO A O 1
ATOM 832 N N . PRO A 1 102 ? -13.440 -1.170 25.080 1.00 87.38 102 PRO A N 1
ATOM 833 C CA . PRO A 1 102 ? -13.940 -0.412 26.213 1.00 87.38 102 PRO A CA 1
ATOM 834 C C . PRO A 1 102 ? -15.390 -0.807 26.511 1.00 87.38 102 PRO A C 1
ATOM 836 O O . PRO A 1 102 ? -16.156 -1.119 25.597 1.00 87.38 102 PRO A O 1
ATOM 839 N N . CYS A 1 103 ? -15.770 -0.756 27.791 1.00 94.38 103 CYS A N 1
ATOM 840 C CA . CYS A 1 103 ? -17.151 -0.971 28.235 1.00 94.38 103 CYS A CA 1
ATOM 841 C C . CYS A 1 103 ? -17.672 -2.413 28.056 1.00 94.38 103 CYS A C 1
ATOM 843 O O . CYS A 1 103 ? -18.850 -2.617 27.761 1.00 94.38 103 CYS A O 1
ATOM 845 N N . LEU A 1 104 ? -16.820 -3.430 28.247 1.00 93.25 104 LEU A N 1
ATOM 846 C CA . LEU A 1 104 ? -17.234 -4.836 28.142 1.00 93.25 104 LEU A CA 1
ATOM 847 C C . LEU A 1 104 ? -18.348 -5.234 29.113 1.00 93.25 104 LEU A C 1
ATOM 849 O O . LEU A 1 104 ? -19.262 -5.952 28.711 1.00 93.25 104 LEU A O 1
ATOM 853 N N . ASP A 1 105 ? -18.292 -4.787 30.365 1.00 92.81 105 ASP A N 1
ATOM 854 C CA . ASP A 1 105 ? -19.273 -5.202 31.372 1.00 92.81 105 ASP A CA 1
ATOM 855 C C . ASP A 1 105 ? -20.659 -4.620 31.084 1.00 92.81 105 ASP A C 1
ATOM 857 O O . ASP A 1 105 ? -21.658 -5.338 31.114 1.00 92.81 105 ASP A O 1
ATOM 861 N N . SER A 1 106 ? -20.732 -3.347 30.683 1.00 94.44 106 SER A N 1
ATOM 862 C CA . SER A 1 106 ? -22.000 -2.740 30.267 1.00 94.44 106 SER A CA 1
ATOM 863 C C . SER A 1 106 ? -22.505 -3.310 28.940 1.00 94.44 106 SER A C 1
ATOM 865 O O . SER A 1 106 ? -23.712 -3.466 28.775 1.00 94.44 106 SER A O 1
ATOM 867 N N . LYS A 1 107 ? -21.614 -3.722 28.026 1.00 95.44 107 LYS A N 1
ATOM 868 C CA . LYS A 1 107 ? -22.002 -4.484 26.830 1.00 95.44 107 LYS A CA 1
ATOM 869 C C . LYS A 1 107 ? -22.658 -5.817 27.201 1.00 95.44 107 LYS A C 1
ATOM 871 O O . LYS A 1 107 ? -23.701 -6.142 26.639 1.00 95.44 107 LYS A O 1
ATOM 876 N N . LYS A 1 108 ? -22.072 -6.588 28.124 1.00 96.44 108 LYS A N 1
ATOM 877 C CA . LYS A 1 108 ? -22.653 -7.861 28.592 1.00 96.44 108 LYS A CA 1
ATOM 878 C C . LYS A 1 108 ? -24.035 -7.639 29.204 1.00 96.44 108 LYS A C 1
ATOM 880 O O . LYS A 1 108 ? -24.976 -8.305 28.790 1.00 96.44 108 LYS A O 1
ATOM 885 N N . ALA A 1 109 ? -24.181 -6.627 30.059 1.00 96.06 1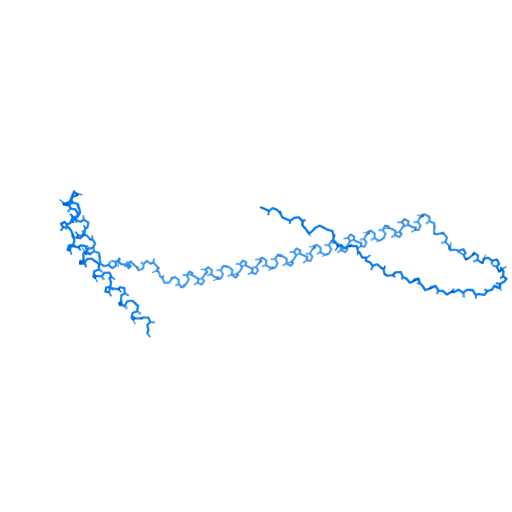09 ALA A N 1
ATOM 886 C CA . ALA A 1 109 ? -25.465 -6.281 30.667 1.00 96.06 109 ALA A CA 1
ATOM 887 C C . ALA A 1 109 ? -26.552 -5.941 29.627 1.00 96.06 109 ALA A C 1
ATOM 889 O O . ALA A 1 109 ? -27.703 -6.349 29.775 1.00 96.06 109 ALA A O 1
ATOM 890 N N . VAL A 1 110 ? -26.203 -5.224 28.549 1.00 97.38 110 VAL A N 1
ATOM 891 C CA . VAL A 1 110 ? -27.139 -4.946 27.443 1.00 97.38 110 VAL A CA 1
ATOM 892 C C . VAL A 1 110 ? -27.584 -6.241 26.761 1.00 97.38 110 VAL A C 1
ATOM 894 O O . VAL A 1 110 ? -28.780 -6.433 26.537 1.00 97.38 110 VAL A O 1
ATOM 897 N N . MET A 1 111 ? -26.641 -7.136 26.455 1.00 97.31 111 MET A N 1
ATOM 898 C CA . MET A 1 111 ? -26.946 -8.416 25.807 1.00 97.31 111 MET A CA 1
ATOM 899 C C . MET A 1 111 ? -27.827 -9.305 26.689 1.00 97.31 111 MET A C 1
ATOM 901 O O . MET A 1 111 ? -28.807 -9.867 26.208 1.00 97.31 111 MET A O 1
ATOM 905 N N . GLU A 1 112 ? -27.514 -9.392 27.980 1.00 97.38 112 GLU A N 1
ATOM 906 C CA . GLU A 1 112 ? -28.301 -10.136 28.965 1.00 97.38 112 GLU A CA 1
ATOM 907 C C . GLU A 1 112 ? -29.717 -9.571 29.096 1.00 97.38 112 GLU A C 1
ATOM 909 O O . GLU A 1 112 ? -30.685 -10.328 29.118 1.00 97.38 112 GLU A O 1
ATOM 914 N N . CYS A 1 113 ? -29.872 -8.244 29.105 1.00 97.94 113 CYS A N 1
ATOM 915 C CA . CYS A 1 113 ? -31.191 -7.629 29.191 1.00 97.94 113 CYS A CA 1
ATOM 916 C C . CYS A 1 113 ? -32.069 -7.979 27.982 1.00 97.94 113 CYS A C 1
ATOM 918 O O . CYS A 1 113 ? -33.226 -8.367 28.154 1.00 97.94 113 CYS A O 1
ATOM 920 N N . TYR A 1 114 ? -31.525 -7.890 26.764 1.00 97.75 114 TYR A N 1
ATOM 921 C CA . TYR A 1 114 ? -32.276 -8.268 25.567 1.00 97.75 114 TYR A CA 1
ATOM 922 C C . TYR A 1 114 ? -32.573 -9.768 25.504 1.00 97.75 114 TYR A C 1
ATOM 924 O O . TYR A 1 114 ? -33.638 -10.146 25.022 1.00 97.75 114 TYR A O 1
ATOM 932 N N . ALA A 1 115 ? -31.686 -10.616 26.034 1.00 97.12 115 ALA A N 1
ATOM 933 C CA . ALA A 1 115 ? -31.947 -12.047 26.162 1.00 97.12 115 ALA A CA 1
ATOM 934 C C . ALA A 1 115 ? -33.106 -12.339 27.135 1.00 97.12 115 ALA A C 1
ATOM 936 O O . ALA A 1 115 ? -33.919 -13.221 26.868 1.00 97.12 115 ALA A O 1
ATOM 937 N N . CYS A 1 116 ? -33.222 -11.577 28.227 1.00 97.25 116 CYS A N 1
ATOM 938 C CA . CYS A 1 116 ? -34.317 -11.700 29.194 1.00 97.25 116 CYS A CA 1
ATOM 939 C C . CYS A 1 116 ? -35.655 -11.131 28.686 1.00 97.25 116 CYS A C 1
ATOM 941 O O . CYS A 1 116 ? -36.712 -11.635 29.064 1.00 97.25 116 CYS A O 1
ATOM 943 N N . TYR A 1 117 ? -35.630 -10.090 27.844 1.00 96.12 117 TYR A N 1
ATOM 944 C CA . TYR A 1 117 ? -36.826 -9.385 27.358 1.00 96.12 117 TYR A CA 1
ATOM 945 C C . TYR A 1 117 ? -36.881 -9.298 25.819 1.00 96.12 117 TYR A C 1
ATOM 947 O O . TYR A 1 117 ? -36.878 -8.195 25.264 1.00 96.12 117 TYR A O 1
ATOM 955 N N . PRO A 1 118 ? -36.981 -10.433 25.100 1.00 93.81 118 PRO A N 1
ATOM 956 C CA . PRO A 1 118 ? -36.860 -10.465 23.639 1.00 93.81 118 PRO A CA 1
ATOM 957 C C . PRO A 1 118 ? -37.960 -9.681 22.906 1.00 93.81 118 PRO A C 1
ATOM 959 O O . PRO A 1 118 ? -37.700 -9.082 21.868 1.00 93.81 118 PRO A O 1
ATOM 962 N N . ASN A 1 119 ? -39.177 -9.638 23.460 1.00 96.69 119 ASN A N 1
ATOM 963 C CA . ASN A 1 119 ? -40.322 -8.934 22.864 1.00 96.69 119 ASN A CA 1
ATOM 964 C C . ASN A 1 119 ? -40.568 -7.546 23.478 1.00 96.69 119 ASN A C 1
ATOM 966 O O . ASN A 1 119 ? -41.485 -6.840 23.067 1.00 96.69 119 ASN A O 1
ATOM 970 N N . GLU A 1 120 ? -39.774 -7.146 24.474 1.00 95.56 120 GLU A N 1
ATOM 971 C CA . GLU A 1 120 ? -39.997 -5.921 25.249 1.00 95.56 120 GLU A CA 1
ATOM 972 C C . GLU A 1 120 ? -38.699 -5.102 25.397 1.00 95.56 120 GLU A C 1
ATOM 974 O O . GLU A 1 120 ? -38.236 -4.843 26.513 1.00 95.56 120 GLU A O 1
ATOM 979 N N . PRO A 1 121 ? -38.106 -4.629 24.284 1.00 93.38 121 PRO A N 1
ATOM 980 C CA . PRO A 1 121 ? -36.802 -3.957 24.287 1.00 93.38 121 PRO A CA 1
ATOM 981 C C . PRO A 1 121 ? -36.777 -2.665 25.120 1.00 93.38 121 PRO A C 1
ATOM 983 O O . PRO A 1 121 ? -35.721 -2.253 25.602 1.00 93.38 121 PRO A O 1
ATOM 986 N N . MET A 1 122 ? -37.939 -2.040 25.342 1.00 95.94 122 MET A N 1
ATOM 987 C CA . MET A 1 122 ? -38.077 -0.827 26.156 1.00 95.94 122 MET A CA 1
ATOM 988 C C . MET A 1 122 ? -37.678 -1.041 27.623 1.00 95.94 122 MET A C 1
ATOM 990 O O . MET A 1 122 ? -37.221 -0.096 28.268 1.00 95.94 122 MET A O 1
ATOM 994 N N . LYS A 1 123 ? -37.763 -2.273 28.150 1.00 95.94 123 LYS A N 1
ATOM 995 C CA . LYS A 1 123 ? -37.283 -2.597 29.507 1.00 95.94 123 LYS A CA 1
ATOM 996 C C . LYS A 1 123 ? -35.766 -2.433 29.651 1.00 95.94 123 LYS A C 1
ATOM 998 O O . LYS A 1 123 ? -35.284 -2.168 30.750 1.00 95.94 123 LYS A O 1
ATOM 1003 N N . CYS A 1 124 ? -35.022 -2.500 28.546 1.00 97.81 124 CYS A N 1
ATOM 1004 C CA . CYS A 1 124 ? -33.565 -2.386 28.524 1.00 97.81 124 CYS A CA 1
ATOM 1005 C C . CYS A 1 124 ? -33.043 -0.959 28.325 1.00 97.81 124 CYS A C 1
ATOM 1007 O O . CYS A 1 124 ? -31.830 -0.754 28.351 1.00 97.81 124 CYS A O 1
ATOM 1009 N N . ALA A 1 125 ? -33.920 0.043 28.187 1.00 97.38 125 ALA A N 1
ATOM 1010 C CA . ALA A 1 125 ? -33.530 1.422 27.881 1.00 97.38 125 ALA A CA 1
ATOM 1011 C C . ALA A 1 125 ? -32.483 1.990 28.860 1.00 97.38 125 ALA A C 1
ATOM 1013 O O . ALA A 1 125 ? -31.492 2.584 28.437 1.00 97.38 125 ALA A O 1
ATOM 1014 N N . LYS A 1 126 ? -32.648 1.745 30.168 1.00 97.25 126 LYS A N 1
ATOM 1015 C CA . LYS A 1 126 ? -31.688 2.192 31.195 1.00 97.25 126 LYS A CA 1
ATOM 1016 C C . LYS A 1 126 ? -30.323 1.506 31.069 1.00 97.25 126 LYS A C 1
ATOM 1018 O O . LYS A 1 126 ? -29.294 2.144 31.271 1.00 97.25 126 LYS A O 1
ATOM 1023 N N . VAL A 1 127 ? -30.309 0.220 30.714 1.00 97.19 127 VAL A N 1
ATOM 1024 C CA . VAL A 1 127 ? -29.079 -0.572 30.550 1.00 97.19 127 VAL A CA 1
ATOM 1025 C C . VAL A 1 127 ? -28.300 -0.096 29.321 1.00 97.19 127 VAL A C 1
ATOM 1027 O O . VAL A 1 127 ? -27.089 0.106 29.386 1.00 97.19 127 VAL A O 1
ATOM 1030 N N . VAL A 1 128 ? -29.007 0.180 28.222 1.00 97.75 128 VAL A N 1
ATOM 1031 C CA . VAL A 1 128 ? -28.424 0.750 26.998 1.00 97.75 128 VAL A CA 1
ATOM 1032 C C . VAL A 1 128 ? -27.874 2.155 27.246 1.00 97.75 128 VAL A C 1
ATOM 1034 O O . VAL A 1 128 ? -26.777 2.472 26.790 1.00 97.75 128 VAL A O 1
ATOM 1037 N N . GLN A 1 129 ? -28.581 2.986 28.017 1.00 97.50 129 GLN A N 1
ATOM 1038 C CA . GLN A 1 129 ? -28.110 4.326 28.369 1.00 97.50 129 GLN A CA 1
ATOM 1039 C C . GLN A 1 129 ? -26.793 4.287 29.160 1.00 97.50 129 GLN A C 1
ATOM 1041 O O . GLN A 1 129 ? -25.888 5.073 28.882 1.00 97.50 129 GLN A O 1
ATOM 1046 N N . ALA A 1 130 ? -26.649 3.353 30.103 1.00 96.19 130 ALA A N 1
ATOM 1047 C CA . ALA A 1 130 ? -25.409 3.175 30.858 1.00 96.19 130 ALA A CA 1
ATOM 1048 C C . ALA A 1 130 ? -24.236 2.726 29.963 1.00 96.19 130 ALA A C 1
ATOM 1050 O O . ALA A 1 130 ? -23.111 3.209 30.110 1.00 96.19 130 ALA A O 1
ATOM 1051 N N . PHE A 1 131 ? -24.492 1.837 28.997 1.00 97.75 131 PHE A N 1
ATOM 1052 C CA . PHE A 1 131 ? -23.496 1.463 27.989 1.00 97.75 131 PHE A CA 1
ATOM 1053 C C . PHE A 1 131 ? -23.065 2.672 27.146 1.00 97.75 131 PHE A C 1
ATOM 1055 O O . PHE A 1 131 ? -21.867 2.924 27.007 1.00 97.75 131 PHE A O 1
ATOM 1062 N N . GLN A 1 132 ? -24.029 3.460 26.663 1.00 97.00 132 GLN A N 1
ATOM 1063 C CA . GLN A 1 132 ? -23.776 4.658 25.864 1.00 97.00 132 GLN A CA 1
ATOM 1064 C C . GLN A 1 132 ? -22.893 5.668 26.612 1.00 97.00 132 GLN A C 1
ATOM 1066 O O . GLN A 1 132 ? -21.873 6.105 26.085 1.00 97.00 132 GLN A O 1
ATOM 1071 N N . GLN A 1 133 ? -23.218 5.962 27.875 1.00 97.06 133 GLN A N 1
ATOM 1072 C CA . GLN A 1 133 ? -22.431 6.864 28.722 1.00 97.06 133 GLN A CA 1
ATOM 1073 C C . GLN A 1 133 ? -20.975 6.406 28.876 1.00 97.06 133 GLN A C 1
ATOM 1075 O O . GLN A 1 133 ? -20.056 7.223 28.812 1.00 97.06 133 GLN A O 1
ATOM 1080 N N . CYS A 1 134 ? -20.747 5.100 29.044 1.00 96.56 134 CYS A N 1
ATOM 1081 C CA . CYS A 1 134 ? -19.396 4.553 29.131 1.00 96.56 134 CYS A CA 1
ATOM 1082 C C . CYS A 1 134 ? -18.610 4.772 27.826 1.00 96.56 134 CYS A C 1
ATOM 1084 O O . CYS A 1 134 ? -17.461 5.227 27.863 1.00 96.56 134 CYS A O 1
ATOM 1086 N N . VAL A 1 135 ? -19.227 4.481 26.675 1.00 95.88 135 VAL A N 1
ATOM 1087 C CA . VAL A 1 135 ? -18.595 4.642 25.357 1.00 95.88 135 VAL A CA 1
ATOM 1088 C C . VAL A 1 135 ? -18.265 6.111 25.092 1.00 95.88 135 VAL A C 1
ATOM 1090 O O . VAL A 1 135 ? -17.137 6.424 24.707 1.00 95.88 135 VAL A O 1
ATOM 1093 N N . ASP A 1 136 ? -19.205 7.016 25.360 1.00 95.75 136 ASP A N 1
ATOM 1094 C CA . ASP A 1 136 ? -19.031 8.456 25.148 1.00 95.75 136 ASP A CA 1
ATOM 1095 C C . ASP A 1 136 ? -17.948 9.050 26.050 1.00 95.75 136 ASP A C 1
ATOM 1097 O O . ASP A 1 136 ? -17.131 9.864 25.603 1.00 95.75 136 ASP A O 1
ATOM 1101 N N . HIS A 1 137 ? -17.876 8.598 27.303 1.00 94.88 137 HIS A N 1
ATOM 1102 C CA . HIS A 1 137 ? -16.828 9.010 28.227 1.00 94.88 137 HIS A CA 1
ATOM 1103 C C . HIS A 1 137 ? -15.444 8.570 27.736 1.00 94.88 137 HIS A C 1
ATOM 1105 O O . HIS A 1 137 ? -14.514 9.377 27.673 1.00 94.88 137 HIS A O 1
ATOM 1111 N N . LYS A 1 138 ? -15.302 7.306 27.318 1.00 92.38 138 LYS A N 1
ATOM 1112 C CA . LYS A 1 138 ? -14.033 6.787 26.786 1.00 92.38 138 LYS A CA 1
ATOM 1113 C C . LYS A 1 138 ? -13.632 7.464 25.481 1.00 92.38 138 LYS A C 1
ATOM 1115 O O . LYS A 1 138 ? -12.460 7.791 25.301 1.00 92.38 138 LYS A O 1
ATOM 1120 N N . ARG A 1 139 ? -14.594 7.743 24.600 1.00 92.81 139 ARG A N 1
ATOM 1121 C CA . ARG A 1 139 ? -14.360 8.506 23.371 1.00 92.81 139 ARG A CA 1
ATOM 1122 C C . ARG A 1 139 ? -13.845 9.911 23.682 1.00 92.81 139 ARG A C 1
ATOM 1124 O O . ARG A 1 139 ? -12.851 10.329 23.095 1.00 92.81 139 ARG A O 1
ATOM 1131 N N . SER A 1 140 ? -14.477 10.597 24.631 1.00 93.69 140 SER A N 1
ATOM 1132 C CA . SER A 1 140 ? -14.068 11.933 25.075 1.00 93.69 140 SER A CA 1
ATOM 1133 C C . SER A 1 140 ? -12.646 11.943 25.646 1.00 93.69 140 SER A C 1
ATOM 1135 O O . SER A 1 140 ? -11.864 12.816 25.286 1.00 93.69 140 SER A O 1
ATOM 1137 N N . GLN A 1 141 ? -12.265 10.942 26.452 1.00 89.69 141 GLN A N 1
ATOM 1138 C CA . GLN A 1 141 ? -10.897 10.807 26.982 1.00 89.69 141 GLN A CA 1
ATOM 1139 C C . GLN A 1 141 ? -9.844 10.665 25.872 1.00 89.69 141 GLN A C 1
ATOM 1141 O O . GLN A 1 141 ? -8.791 11.292 25.938 1.00 89.69 141 GLN A O 1
ATOM 1146 N N . ILE A 1 142 ? -10.129 9.864 24.839 1.00 88.38 142 ILE A N 1
ATOM 1147 C CA . ILE A 1 142 ? -9.205 9.667 23.711 1.00 88.38 142 ILE A CA 1
ATOM 1148 C C . ILE A 1 142 ? -9.063 10.948 22.886 1.00 88.38 142 ILE A C 1
ATOM 1150 O O . ILE A 1 142 ? -7.965 11.256 22.433 1.00 88.38 142 ILE A O 1
ATOM 1154 N N . ILE A 1 143 ? -10.160 11.679 22.668 1.00 90.56 143 ILE A N 1
ATOM 1155 C CA . ILE A 1 143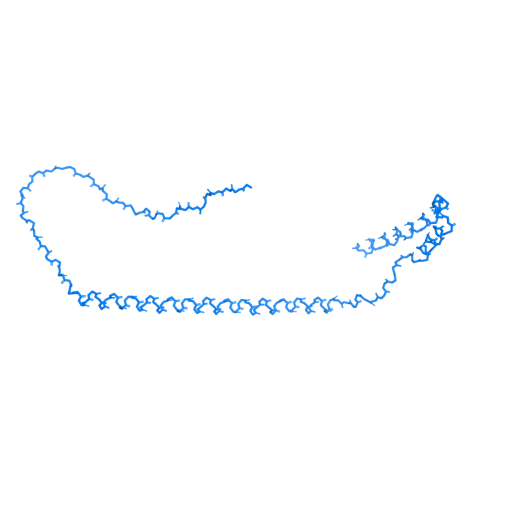 ? -10.132 12.944 21.923 1.00 90.56 143 ILE A CA 1
ATOM 1156 C C . ILE A 1 143 ? -9.368 14.010 22.717 1.00 90.56 143 ILE A C 1
ATOM 1158 O O . ILE A 1 143 ? -8.507 14.671 22.150 1.00 90.56 143 ILE A O 1
ATOM 1162 N N . ALA A 1 144 ? -9.626 14.132 24.022 1.00 87.31 144 ALA A N 1
ATOM 1163 C CA . ALA A 1 144 ? -8.946 15.096 24.885 1.00 87.31 144 ALA A CA 1
ATOM 1164 C C . ALA A 1 144 ? -7.441 14.812 25.029 1.00 87.31 144 ALA A C 1
ATOM 1166 O O . ALA A 1 144 ? -6.655 15.746 25.058 1.00 87.31 144 ALA A O 1
ATOM 1167 N N . GLY A 1 145 ? -7.027 13.540 25.069 1.00 76.62 145 GLY A N 1
ATOM 1168 C CA . GLY A 1 145 ? -5.612 13.153 25.154 1.00 76.62 145 GLY A CA 1
ATOM 1169 C C . GLY A 1 145 ? -4.810 13.289 23.852 1.00 76.62 145 GLY A C 1
ATOM 1170 O O . GLY A 1 145 ? -3.660 12.861 23.814 1.00 76.62 145 GLY A O 1
ATOM 1171 N N . ARG A 1 146 ? -5.415 13.804 22.771 1.00 75.94 146 ARG A N 1
ATOM 1172 C CA . ARG A 1 146 ? -4.753 14.077 21.480 1.00 75.94 146 ARG A CA 1
ATOM 1173 C C . ARG A 1 146 ? -4.454 15.564 21.248 1.00 75.94 146 ARG A C 1
ATOM 1175 O O . ARG A 1 146 ? -3.849 15.873 20.223 1.00 75.94 146 ARG A O 1
ATOM 1182 N N . CYS A 1 147 ? -4.895 16.439 22.150 1.00 52.94 147 CYS A N 1
ATOM 1183 C CA . CYS A 1 147 ? -4.551 17.860 22.187 1.00 52.94 147 CYS A CA 1
ATOM 1184 C C . CYS A 1 147 ? -3.384 18.082 23.152 1.00 52.94 147 CYS A C 1
ATOM 1186 O O . CYS A 1 147 ? -2.569 18.981 22.863 1.00 52.94 147 CYS A O 1
#

Radius of gyration: 42.41 Å; chains: 1; bounding box: 65×52×107 Å

pLDDT: mean 79.29, std 22.01, range [31.92, 98.44]

Sequence (147 aa):
MLNLKFLLILVVRNPDPYSSQHSTPEMVAAPFFLHEPSLTTLQLRQAHVAELKKNDEYWEERLKQLEDKHKKMNEIMEQETQKAIEELAGKRTPVAKKIEPPCLDSKKAVMECYACYPNEPMKCAKVVQAFQQCVDHKRSQIIAGRC